Protein AF-A0A845UI63-F1 (afdb_monomer)

Structure (mmCIF, N/CA/C/O backbone):
data_AF-A0A845UI63-F1
#
_entry.id   AF-A0A845UI63-F1
#
loop_
_atom_site.group_PDB
_atom_site.id
_atom_site.type_symbol
_atom_site.label_atom_id
_atom_site.label_alt_id
_atom_site.label_comp_id
_atom_site.label_asym_id
_atom_site.label_entity_id
_atom_site.label_seq_id
_atom_site.pdbx_PDB_ins_code
_atom_site.Cartn_x
_atom_site.Cartn_y
_atom_site.Cartn_z
_atom_site.occupancy
_atom_site.B_iso_or_equiv
_atom_site.auth_seq_id
_atom_site.auth_comp_id
_atom_site.auth_asym_id
_atom_site.auth_atom_id
_atom_site.pdbx_PDB_model_num
ATOM 1 N N . MET A 1 1 ? 71.945 -5.323 -28.813 1.00 56.25 1 MET A N 1
ATOM 2 C CA . MET A 1 1 ? 71.050 -4.143 -28.851 1.00 56.25 1 MET A CA 1
ATOM 3 C C . MET A 1 1 ? 70.046 -4.273 -27.718 1.00 56.25 1 MET A C 1
ATOM 5 O O . MET A 1 1 ? 69.395 -5.308 -27.638 1.00 56.25 1 MET A O 1
ATOM 9 N N . LYS A 1 2 ? 69.973 -3.299 -26.805 1.00 60.88 2 LYS A N 1
ATOM 10 C CA . LYS A 1 2 ? 68.999 -3.319 -25.705 1.00 60.88 2 LYS A CA 1
ATOM 11 C C . LYS A 1 2 ? 67.664 -2.832 -26.267 1.00 60.88 2 LYS A C 1
ATOM 13 O O . LYS A 1 2 ? 67.548 -1.655 -26.581 1.00 60.88 2 LYS A O 1
ATOM 18 N N . ARG A 1 3 ? 66.704 -3.737 -26.468 1.00 72.44 3 ARG A N 1
ATOM 19 C CA . ARG A 1 3 ? 65.335 -3.351 -26.834 1.00 72.44 3 ARG A CA 1
ATOM 20 C C . ARG A 1 3 ? 64.705 -2.717 -25.595 1.00 72.44 3 ARG A C 1
ATOM 22 O O . ARG A 1 3 ? 64.654 -3.374 -24.556 1.00 72.44 3 ARG A O 1
ATOM 29 N N . SER A 1 4 ? 64.343 -1.439 -25.668 1.00 79.06 4 SER A N 1
ATOM 30 C CA . SER A 1 4 ? 63.649 -0.763 -24.570 1.00 79.06 4 SER A CA 1
ATOM 31 C C . SER A 1 4 ? 62.204 -1.257 -24.497 1.00 79.06 4 SER A C 1
ATOM 33 O O . SER A 1 4 ? 61.644 -1.720 -25.491 1.00 79.06 4 SER A O 1
ATOM 35 N N . LEU A 1 5 ? 61.594 -1.171 -23.314 1.00 78.38 5 LEU A N 1
ATOM 36 C CA . LEU A 1 5 ? 60.1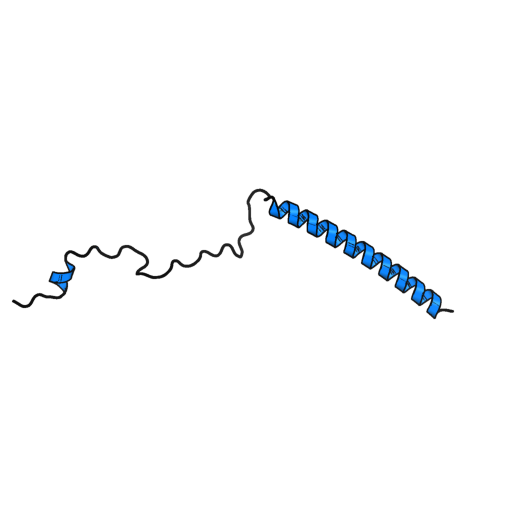77 -1.502 -23.138 1.00 78.38 5 LEU A CA 1
ATOM 37 C C . LEU A 1 5 ? 59.286 -0.659 -24.059 1.00 78.38 5 LEU A C 1
ATOM 39 O O . LEU A 1 5 ? 58.331 -1.177 -24.628 1.00 78.38 5 LEU A O 1
ATOM 43 N N . ASP A 1 6 ? 59.659 0.597 -24.291 1.00 77.75 6 ASP A N 1
ATOM 44 C CA . ASP A 1 6 ? 58.923 1.500 -25.177 1.00 77.75 6 ASP A CA 1
ATOM 45 C C . ASP A 1 6 ? 58.905 1.016 -26.635 1.00 77.75 6 ASP A C 1
ATOM 47 O O . ASP A 1 6 ? 57.904 1.190 -27.326 1.00 77.75 6 ASP A O 1
ATOM 51 N N . ASP A 1 7 ? 59.966 0.346 -27.103 1.00 82.38 7 ASP A N 1
ATOM 52 C CA . ASP A 1 7 ? 60.001 -0.240 -28.450 1.00 82.38 7 ASP A CA 1
ATOM 53 C C . ASP A 1 7 ? 59.029 -1.418 -28.611 1.00 82.38 7 ASP A C 1
ATOM 55 O O . ASP A 1 7 ? 58.539 -1.648 -29.715 1.00 82.38 7 ASP A O 1
ATOM 59 N N . LEU A 1 8 ? 58.703 -2.136 -27.529 1.00 79.75 8 LEU A N 1
ATOM 60 C CA . LEU A 1 8 ? 57.672 -3.182 -27.553 1.00 79.75 8 LEU A CA 1
ATOM 61 C C . LEU A 1 8 ? 56.250 -2.606 -27.574 1.00 79.75 8 LEU A C 1
ATOM 63 O O . LEU A 1 8 ? 55.342 -3.245 -28.101 1.00 79.75 8 LEU A O 1
ATOM 67 N N . LEU A 1 9 ? 56.046 -1.414 -27.011 1.00 79.56 9 LEU A N 1
ATOM 68 C CA . LEU A 1 9 ? 54.717 -0.819 -26.839 1.00 79.56 9 LEU A CA 1
ATOM 69 C C . LEU A 1 9 ? 54.277 0.059 -28.022 1.00 79.56 9 LEU A C 1
ATOM 71 O O . LEU A 1 9 ? 53.090 0.349 -28.143 1.00 79.56 9 LEU A O 1
ATOM 75 N N . LYS A 1 10 ? 55.191 0.432 -28.932 1.00 80.44 10 LYS A N 1
ATOM 76 C CA . LYS A 1 10 ? 54.932 1.312 -30.096 1.00 80.44 10 LYS A CA 1
ATOM 77 C C . LYS A 1 10 ? 53.815 0.856 -31.047 1.00 80.44 10 LYS A C 1
ATOM 79 O O . LYS A 1 10 ? 53.327 1.672 -31.821 1.00 80.44 10 LYS A O 1
ATOM 84 N N . GLY A 1 11 ? 53.423 -0.418 -31.016 1.00 75.94 11 GLY A N 1
ATOM 85 C CA . GLY A 1 11 ? 52.356 -0.971 -31.861 1.00 75.94 11 GLY A CA 1
ATOM 86 C C . GLY A 1 11 ? 51.048 -1.267 -31.129 1.00 75.94 11 GLY A C 1
ATOM 87 O O . GLY A 1 11 ? 50.095 -1.713 -31.765 1.00 75.94 11 GLY A O 1
ATOM 88 N N . ILE A 1 12 ? 50.992 -1.069 -29.80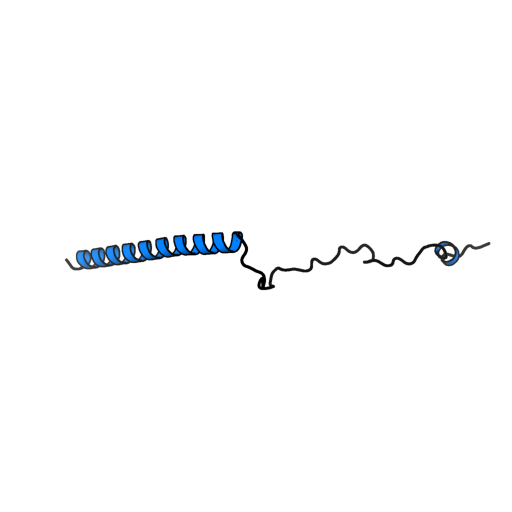9 1.00 76.50 12 ILE A N 1
ATOM 89 C CA . ILE A 1 12 ? 49.807 -1.409 -29.023 1.00 76.50 12 ILE A CA 1
ATOM 90 C C . ILE A 1 12 ? 48.873 -0.195 -29.016 1.00 76.50 12 ILE A C 1
ATOM 92 O O . ILE A 1 12 ? 49.264 0.864 -28.518 1.00 76.50 12 ILE A O 1
ATOM 96 N N . PRO A 1 13 ? 47.646 -0.310 -29.557 1.00 76.50 13 PRO A N 1
ATOM 97 C CA . PRO A 1 13 ? 46.683 0.776 -29.478 1.00 76.50 13 PRO A CA 1
ATOM 98 C C . PRO A 1 13 ? 46.403 1.105 -28.010 1.00 76.50 13 PRO A C 1
ATOM 100 O O . PRO A 1 13 ? 46.205 0.210 -27.186 1.00 76.50 13 PRO A O 1
ATOM 103 N N . ALA A 1 14 ? 46.394 2.399 -27.681 1.00 74.81 14 ALA A N 1
ATOM 104 C CA . ALA A 1 14 ? 46.066 2.853 -26.337 1.00 74.81 14 ALA A CA 1
ATOM 105 C C . ALA A 1 14 ? 44.686 2.310 -25.941 1.00 74.81 14 ALA A C 1
ATOM 107 O O . ALA A 1 14 ? 43.737 2.384 -26.723 1.00 74.81 14 ALA A O 1
ATOM 108 N N . GLN A 1 15 ? 44.573 1.749 -24.737 1.00 73.56 15 GLN A N 1
ATOM 109 C CA . GLN A 1 15 ? 43.323 1.161 -24.268 1.00 73.56 15 GLN A CA 1
ATOM 110 C C . GLN A 1 15 ? 42.285 2.267 -24.024 1.00 73.56 15 GLN A C 1
ATOM 112 O O . GLN A 1 15 ? 42.197 2.840 -22.940 1.00 73.56 15 GLN A O 1
ATOM 117 N N . THR A 1 16 ? 41.477 2.565 -25.037 1.00 66.25 16 THR A N 1
ATOM 118 C CA . THR A 1 16 ? 40.346 3.494 -24.969 1.00 66.25 16 THR A CA 1
ATOM 119 C C . THR A 1 16 ? 39.114 2.760 -24.437 1.00 66.25 16 THR A C 1
ATOM 121 O O . THR A 1 16 ? 38.194 2.395 -25.161 1.00 66.25 16 THR A O 1
ATOM 124 N N . GLY A 1 17 ? 39.102 2.485 -23.134 1.00 71.94 17 GLY A N 1
ATOM 125 C CA . GLY A 1 17 ? 37.976 1.833 -22.464 1.00 71.94 17 GLY A CA 1
ATOM 126 C C . GLY A 1 17 ? 38.009 2.044 -20.955 1.00 71.94 17 GLY A C 1
ATOM 127 O O . GLY A 1 17 ? 38.883 2.734 -20.440 1.00 71.94 17 GLY A O 1
ATOM 128 N N . ASN A 1 18 ? 37.094 1.412 -20.215 1.00 72.44 18 ASN A N 1
ATOM 129 C CA .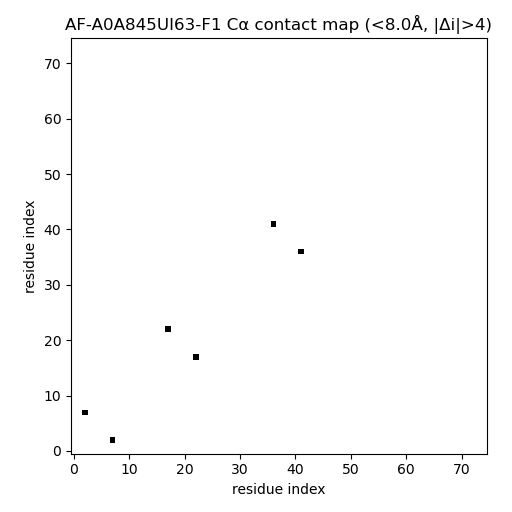 ASN A 1 18 ? 36.990 1.559 -18.754 1.00 72.44 18 ASN A CA 1
ATOM 130 C C . ASN A 1 18 ? 38.150 0.898 -17.966 1.00 72.44 18 ASN A C 1
ATOM 132 O O . ASN A 1 18 ? 37.984 0.529 -16.807 1.00 72.44 18 ASN A O 1
ATOM 136 N N . GLY A 1 19 ? 39.309 0.659 -18.592 1.00 75.88 19 GLY A N 1
ATOM 137 C CA . GLY A 1 19 ? 40.479 0.035 -17.961 1.00 75.88 19 GLY A CA 1
ATOM 138 C C . GLY A 1 19 ? 40.203 -1.339 -17.339 1.00 75.88 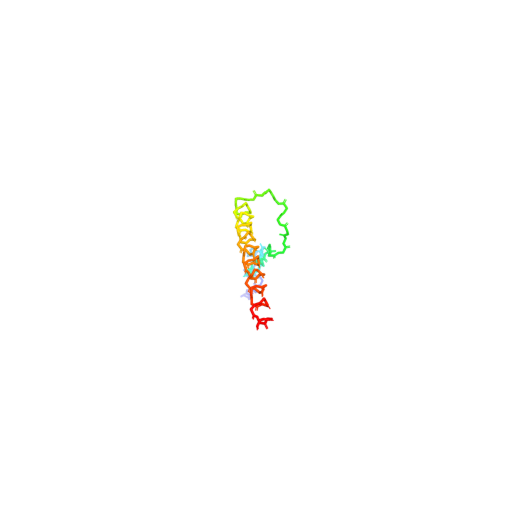19 GLY A C 1
ATOM 139 O O . GLY A 1 19 ? 40.772 -1.661 -16.302 1.00 75.88 19 GLY A O 1
ATOM 140 N N . GLY A 1 20 ? 39.266 -2.115 -17.900 1.00 74.44 20 GLY A N 1
ATOM 141 C CA . GLY A 1 20 ? 38.831 -3.400 -17.335 1.00 74.44 20 GLY A CA 1
ATOM 142 C C . GLY A 1 20 ? 37.937 -3.287 -16.094 1.00 74.44 20 GLY A C 1
ATOM 143 O O . GLY A 1 20 ? 37.546 -4.304 -15.527 1.00 74.44 20 GLY A O 1
ATOM 144 N N . LYS A 1 21 ? 37.576 -2.071 -15.670 1.00 78.38 21 LYS A N 1
ATOM 145 C CA . LYS A 1 21 ? 36.634 -1.874 -14.572 1.00 78.38 21 LYS A CA 1
ATOM 146 C C . LYS A 1 21 ? 35.215 -2.194 -15.052 1.00 78.38 21 LYS A C 1
ATOM 148 O O . LYS A 1 21 ? 34.821 -1.735 -16.132 1.00 78.38 21 LYS A O 1
ATOM 153 N N . PRO A 1 22 ? 34.420 -2.936 -14.264 1.00 75.69 22 PRO A N 1
ATOM 154 C CA . PRO A 1 22 ? 33.000 -3.091 -14.534 1.00 75.69 22 PRO A CA 1
ATOM 155 C C . PRO A 1 22 ? 32.336 -1.709 -14.631 1.00 75.69 22 PRO A C 1
ATOM 157 O O . PRO A 1 22 ? 32.676 -0.819 -13.840 1.00 75.69 22 PRO A O 1
ATOM 160 N N . PRO A 1 23 ? 31.427 -1.480 -15.593 1.00 74.00 23 PRO A N 1
ATOM 161 C CA . PRO A 1 23 ? 30.665 -0.241 -15.631 1.00 74.00 23 PRO A CA 1
ATOM 162 C C . PRO A 1 23 ? 29.873 -0.103 -14.327 1.00 74.00 23 PRO A C 1
ATOM 164 O O . PRO A 1 23 ? 29.269 -1.068 -13.856 1.00 74.00 23 PRO A O 1
ATOM 167 N N . GLN A 1 24 ? 29.886 1.090 -13.729 1.00 74.25 24 GLN A N 1
ATOM 168 C CA . GLN A 1 24 ? 29.058 1.336 -12.554 1.00 74.25 24 GLN A CA 1
ATOM 169 C C . GLN A 1 24 ? 27.581 1.192 -12.942 1.00 74.25 24 GLN A C 1
ATOM 171 O O . GLN A 1 24 ? 27.162 1.785 -13.944 1.00 74.25 24 GLN A O 1
ATOM 176 N N . PRO A 1 25 ? 26.780 0.428 -12.178 1.00 69.69 25 PRO A N 1
ATOM 177 C CA . PRO A 1 25 ? 25.354 0.351 -12.427 1.00 69.69 25 PRO A CA 1
ATOM 178 C C . PRO A 1 25 ? 24.758 1.746 -12.221 1.00 69.69 25 PRO A C 1
ATOM 180 O O . PRO A 1 25 ? 24.781 2.288 -11.115 1.00 69.69 25 PRO A O 1
ATOM 183 N N . LYS A 1 26 ? 24.229 2.345 -13.292 1.00 66.44 26 LYS A N 1
ATOM 184 C CA . LYS A 1 26 ? 23.383 3.536 -13.183 1.00 66.44 26 LYS A CA 1
ATOM 185 C C . LYS A 1 26 ? 22.085 3.096 -12.510 1.00 66.44 26 LYS A C 1
ATOM 187 O O . LYS A 1 26 ? 21.227 2.490 -13.144 1.00 66.44 26 LYS A O 1
ATOM 192 N N . GLY A 1 27 ? 21.994 3.310 -11.202 1.00 59.16 27 GLY A N 1
ATOM 193 C CA . GLY A 1 27 ? 20.828 2.934 -10.416 1.00 59.16 27 GLY A CA 1
ATOM 194 C C . GLY A 1 27 ? 19.608 3.750 -10.834 1.00 59.16 27 GLY A C 1
ATOM 195 O O . GLY A 1 27 ? 19.58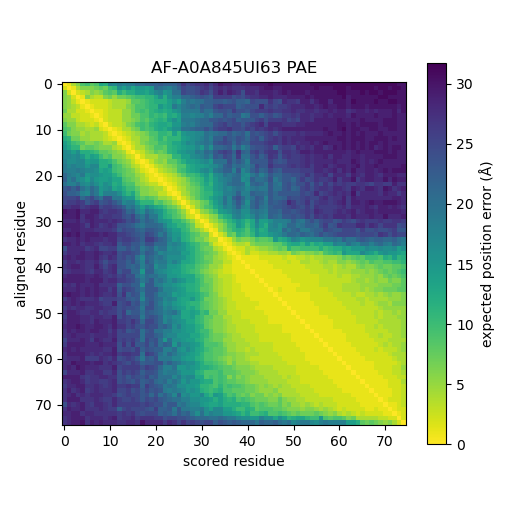7 4.960 -10.659 1.00 59.16 27 GLY A O 1
ATOM 196 N N . THR A 1 28 ? 18.565 3.084 -11.326 1.00 60.34 28 THR A N 1
ATOM 197 C CA . THR A 1 28 ? 17.221 3.670 -11.494 1.00 60.34 28 THR A CA 1
ATOM 198 C C . THR A 1 28 ? 16.402 3.584 -10.199 1.00 60.34 28 THR A C 1
ATOM 200 O O . THR A 1 28 ? 15.181 3.708 -10.220 1.00 60.34 28 THR A O 1
ATOM 203 N N . SER A 1 29 ? 17.039 3.297 -9.059 1.00 57.44 29 SER A N 1
ATOM 204 C CA . SER A 1 29 ? 16.371 2.924 -7.805 1.00 57.44 29 SER A CA 1
ATOM 205 C C . SER A 1 29 ? 15.696 4.086 -7.068 1.00 57.44 29 SER A C 1
ATOM 207 O O . SER A 1 29 ? 15.144 3.873 -5.994 1.00 57.44 29 SER A O 1
ATOM 209 N N . GLY A 1 30 ? 15.721 5.301 -7.621 1.00 57.19 30 GLY A N 1
ATOM 210 C CA . GLY A 1 30 ? 15.086 6.480 -7.021 1.00 57.19 30 GLY A CA 1
ATOM 211 C C . GLY A 1 30 ? 14.410 7.422 -8.014 1.00 57.19 30 GLY A C 1
ATOM 212 O O . GLY A 1 30 ? 13.859 8.441 -7.603 1.00 57.19 30 GLY A O 1
ATOM 213 N N . GLU A 1 31 ? 14.429 7.112 -9.309 1.00 61.47 31 GLU A N 1
ATOM 214 C CA . GLU A 1 31 ? 13.838 7.987 -10.315 1.00 61.47 31 GLU A CA 1
ATOM 215 C C . GLU A 1 31 ? 12.341 7.683 -10.408 1.00 61.47 31 GLU A C 1
ATOM 217 O O . GLU A 1 31 ? 11.935 6.577 -10.780 1.00 61.47 31 GLU A O 1
ATOM 222 N N . LYS A 1 32 ? 11.499 8.643 -9.995 1.00 60.31 32 LYS A N 1
ATOM 223 C CA . LYS A 1 32 ? 10.047 8.539 -10.184 1.00 60.31 32 LYS A CA 1
ATOM 224 C C . LYS A 1 32 ? 9.808 8.303 -11.671 1.00 60.31 32 LYS A C 1
ATOM 226 O O . LYS A 1 32 ? 10.156 9.153 -12.483 1.00 60.31 32 LYS A O 1
ATOM 231 N N . ARG A 1 33 ? 9.233 7.148 -12.020 1.00 60.50 33 ARG A N 1
ATOM 232 C CA . ARG A 1 33 ? 8.881 6.819 -13.404 1.00 60.50 33 ARG A CA 1
ATOM 233 C C . ARG A 1 33 ? 7.907 7.881 -13.916 1.00 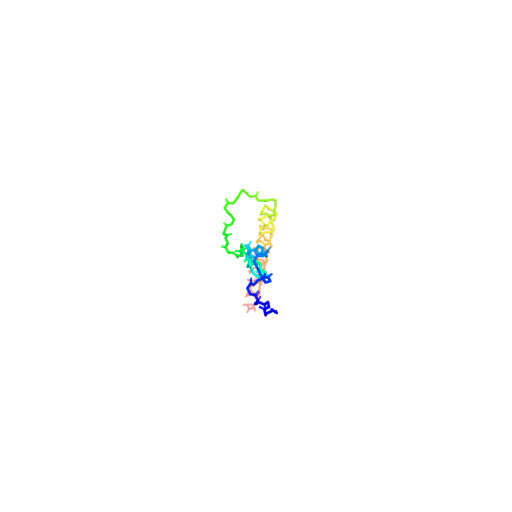60.50 33 ARG A C 1
ATOM 235 O O . ARG A 1 33 ? 6.737 7.868 -13.564 1.00 60.50 33 ARG A O 1
ATOM 242 N N . THR A 1 34 ? 8.401 8.798 -14.737 1.00 62.12 34 THR A N 1
ATOM 243 C CA . THR A 1 34 ? 7.635 9.821 -15.469 1.00 62.12 34 THR A CA 1
ATOM 244 C C . THR A 1 34 ? 7.158 9.278 -16.822 1.00 62.12 34 THR A C 1
ATOM 246 O O . THR A 1 34 ? 7.063 10.009 -17.803 1.00 62.12 34 THR A O 1
ATOM 249 N N . GLY A 1 35 ? 6.912 7.967 -16.892 1.00 70.56 35 GLY A N 1
ATOM 250 C CA . GLY A 1 35 ? 6.444 7.271 -18.088 1.00 70.56 35 GLY A CA 1
ATOM 251 C C . GLY A 1 35 ? 4.938 6.996 -18.043 1.00 70.56 35 GLY A C 1
ATOM 252 O O . GLY A 1 35 ? 4.323 7.142 -16.986 1.00 70.56 35 GLY A O 1
ATOM 253 N N . PRO A 1 36 ? 4.336 6.590 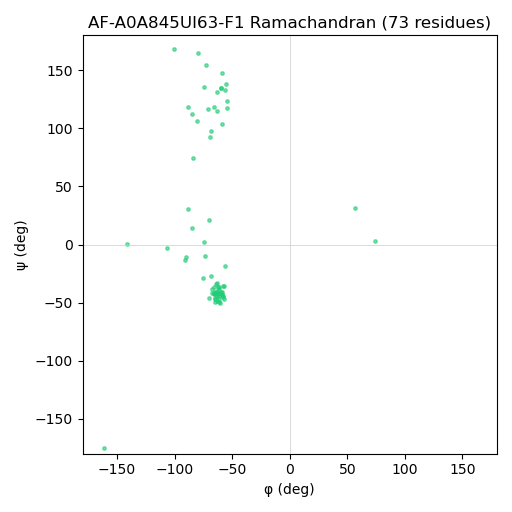-19.175 1.00 77.25 36 PRO A N 1
ATOM 254 C CA . PRO A 1 36 ? 2.937 6.177 -19.213 1.00 77.25 36 PRO A CA 1
ATOM 255 C C . PRO A 1 36 ? 2.688 4.995 -18.268 1.00 77.25 36 PRO A C 1
ATOM 257 O O . PRO A 1 36 ? 3.570 4.153 -18.080 1.00 77.25 36 PRO A O 1
ATOM 260 N N . GLU A 1 37 ? 1.485 4.928 -17.691 1.00 81.88 37 GLU A N 1
ATOM 261 C CA . GLU A 1 37 ? 1.108 3.857 -16.766 1.00 81.88 37 GLU A CA 1
ATOM 262 C C . GLU A 1 37 ? 1.323 2.481 -17.398 1.00 81.88 37 GLU A C 1
ATOM 264 O O . GLU A 1 37 ? 0.771 2.142 -18.451 1.00 81.88 37 GLU A O 1
ATOM 269 N N . THR A 1 38 ? 2.120 1.659 -16.726 1.00 87.31 38 THR A N 1
ATOM 270 C CA . THR A 1 38 ? 2.353 0.288 -17.158 1.00 87.31 38 THR A CA 1
ATOM 271 C C . THR A 1 38 ? 1.188 -0.609 -16.740 1.00 87.31 38 THR A C 1
ATOM 273 O O . THR A 1 38 ? 0.365 -0.287 -15.879 1.00 87.31 38 THR A O 1
ATOM 276 N N . GLN A 1 39 ? 1.104 -1.801 -17.331 1.00 90.19 39 GLN A N 1
ATOM 277 C CA . GLN A 1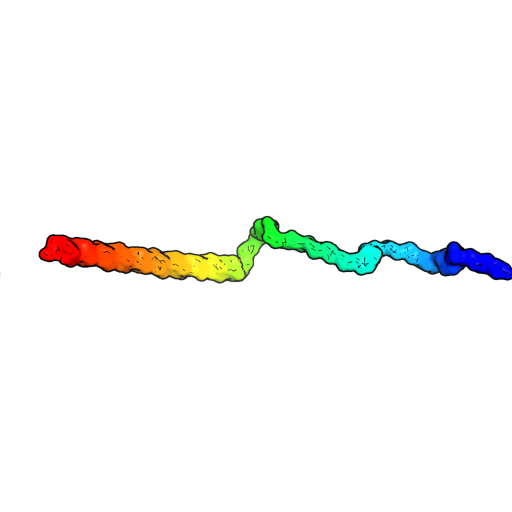 39 ? 0.150 -2.819 -16.881 1.00 90.19 39 GLN A CA 1
ATOM 278 C C . GLN A 1 39 ? 0.359 -3.194 -15.404 1.00 90.19 39 GLN A C 1
ATOM 280 O O . GLN A 1 39 ? -0.617 -3.417 -14.689 1.00 90.19 39 GLN A O 1
ATOM 285 N N . LEU A 1 40 ? 1.611 -3.210 -14.935 1.00 91.00 40 LEU A N 1
ATOM 286 C CA . LEU A 1 40 ? 1.938 -3.480 -13.535 1.00 91.00 40 LEU A CA 1
ATOM 287 C C . LEU A 1 40 ? 1.420 -2.380 -12.607 1.00 91.00 40 LEU A C 1
ATOM 289 O O . LEU A 1 40 ? 0.939 -2.691 -11.519 1.00 91.00 40 LEU A O 1
ATOM 293 N N . ASP A 1 41 ? 1.456 -1.119 -13.039 1.00 88.69 41 ASP A N 1
ATOM 294 C CA . ASP A 1 41 ? 0.938 0.001 -12.245 1.00 88.69 41 ASP A CA 1
ATOM 295 C C . ASP A 1 41 ? -0.579 -0.124 -12.051 1.00 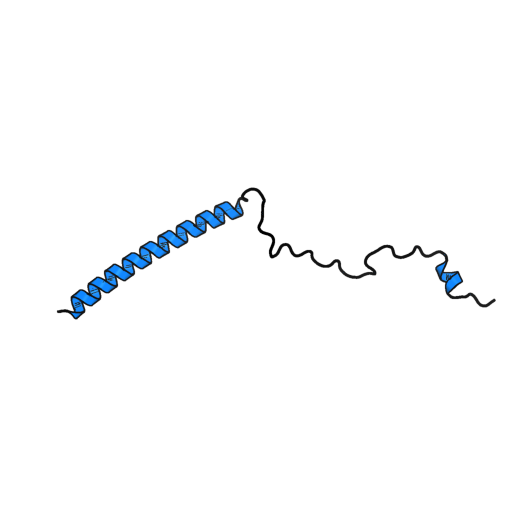88.69 41 ASP A C 1
ATOM 297 O O . ASP A 1 41 ? -1.077 0.016 -10.933 1.00 88.69 41 ASP A O 1
ATOM 301 N N . ARG A 1 42 ? -1.306 -0.514 -13.107 1.00 90.56 42 ARG A N 1
ATOM 302 C CA . ARG A 1 42 ? -2.755 -0.773 -13.041 1.00 90.56 42 ARG A CA 1
ATOM 303 C C . ARG A 1 42 ? -3.101 -1.937 -12.115 1.00 90.56 42 ARG A C 1
ATOM 305 O O . ARG A 1 42 ? -4.010 -1.814 -11.297 1.00 90.56 42 ARG A O 1
ATOM 312 N N . ILE A 1 43 ? -2.361 -3.044 -12.204 1.00 94.19 43 ILE A N 1
ATOM 313 C CA . ILE A 1 43 ? -2.538 -4.195 -11.303 1.00 94.19 43 ILE A CA 1
ATOM 314 C C . ILE A 1 43 ? -2.263 -3.776 -9.857 1.00 94.19 43 ILE A C 1
ATOM 316 O O . ILE A 1 43 ? -3.046 -4.086 -8.963 1.00 94.19 43 ILE A O 1
ATOM 320 N N . THR A 1 44 ? -1.187 -3.022 -9.630 1.00 94.81 44 THR A N 1
ATOM 321 C CA . THR A 1 44 ? -0.813 -2.537 -8.297 1.00 94.81 44 THR A CA 1
ATOM 322 C C . THR A 1 44 ? -1.888 -1.620 -7.718 1.00 94.81 44 THR A C 1
ATOM 324 O O . THR A 1 44 ? -2.235 -1.742 -6.545 1.00 94.81 44 THR A O 1
ATOM 327 N N . ALA A 1 45 ? -2.445 -0.718 -8.527 1.00 93.44 45 ALA A N 1
ATOM 328 C CA . ALA A 1 45 ? -3.548 0.142 -8.115 1.00 93.44 45 ALA A CA 1
ATOM 329 C C . ALA A 1 45 ? -4.806 -0.668 -7.764 1.00 93.44 45 ALA A C 1
ATOM 331 O O . ALA A 1 45 ? -5.440 -0.390 -6.749 1.00 93.44 45 ALA A O 1
ATOM 332 N N . GLY A 1 46 ? -5.135 -1.697 -8.552 1.00 93.75 46 GLY A N 1
ATOM 333 C CA . GLY A 1 46 ? -6.237 -2.615 -8.255 1.00 93.75 46 GLY A CA 1
ATOM 334 C C . GLY A 1 46 ? -6.035 -3.368 -6.939 1.00 93.75 46 GLY A C 1
ATOM 335 O O . GLY A 1 46 ? -6.908 -3.339 -6.078 1.00 93.75 46 GLY A O 1
ATOM 336 N N . ALA A 1 47 ? -4.856 -3.960 -6.738 1.00 95.69 47 ALA A N 1
ATOM 337 C CA . ALA A 1 47 ? -4.525 -4.679 -5.509 1.00 95.69 47 ALA A CA 1
ATOM 338 C C . ALA A 1 47 ? -4.609 -3.777 -4.267 1.00 95.69 47 ALA A C 1
ATOM 340 O O . ALA A 1 47 ? -5.139 -4.187 -3.239 1.00 95.69 47 ALA A O 1
ATOM 341 N N . LYS A 1 48 ? -4.144 -2.524 -4.369 1.00 96.38 48 LYS A N 1
ATOM 342 C CA . LYS A 1 48 ? -4.261 -1.547 -3.276 1.00 96.38 48 LYS A CA 1
ATOM 343 C C . LYS A 1 48 ? -5.712 -1.246 -2.905 1.00 96.38 48 LYS A C 1
ATOM 345 O O . LYS A 1 48 ? -5.987 -1.093 -1.723 1.00 96.38 48 LYS A O 1
ATOM 350 N N . ARG A 1 49 ? -6.622 -1.169 -3.882 1.00 95.81 49 ARG A N 1
ATOM 351 C CA . ARG A 1 49 ? -8.052 -0.939 -3.614 1.00 95.81 49 ARG A CA 1
ATOM 352 C C . ARG A 1 49 ? -8.666 -2.098 -2.841 1.00 95.81 49 ARG A C 1
ATOM 354 O O . ARG A 1 49 ? -9.232 -1.861 -1.786 1.00 95.81 49 ARG A O 1
ATOM 361 N N . VAL A 1 50 ? -8.448 -3.331 -3.299 1.00 96.81 50 VAL A N 1
ATOM 362 C CA . VAL A 1 50 ? -8.963 -4.536 -2.622 1.00 96.81 50 VAL A CA 1
ATOM 363 C C . VAL A 1 50 ? -8.457 -4.620 -1.180 1.00 96.81 50 VAL A C 1
ATOM 365 O O . VAL A 1 50 ? -9.227 -4.859 -0.258 1.00 96.81 50 VAL A O 1
ATOM 368 N N . LEU A 1 51 ? -7.163 -4.364 -0.963 1.00 97.12 51 LEU A N 1
ATOM 369 C CA . LEU A 1 51 ? -6.592 -4.372 0.385 1.00 97.12 51 LEU A CA 1
ATOM 370 C C . LEU A 1 51 ? -7.176 -3.279 1.288 1.00 97.12 51 LEU A C 1
ATOM 372 O O . LEU A 1 51 ? -7.301 -3.501 2.491 1.00 97.12 51 LEU A O 1
ATOM 376 N N . GLN A 1 52 ? -7.508 -2.113 0.729 1.00 97.31 52 GLN A N 1
ATOM 377 C CA . GLN A 1 52 ? -8.136 -1.033 1.485 1.00 97.31 52 GLN A CA 1
ATOM 378 C C . GLN A 1 52 ? -9.574 -1.391 1.865 1.00 97.31 52 GLN A C 1
ATOM 380 O O . GLN A 1 52 ? -9.932 -1.258 3.029 1.00 97.31 52 GLN A O 1
ATOM 385 N N . GLU A 1 53 ? -10.356 -1.913 0.921 1.00 96.62 53 GLU A N 1
ATOM 386 C CA . GLU A 1 53 ? -11.732 -2.361 1.165 1.00 96.62 53 GLU A CA 1
ATOM 387 C C . GLU A 1 53 ? -11.777 -3.419 2.283 1.00 96.62 53 GLU A C 1
ATOM 389 O O . GLU A 1 53 ? -12.526 -3.277 3.248 1.00 96.62 53 GLU A O 1
ATOM 394 N N . GLU A 1 54 ? -10.890 -4.422 2.242 1.00 96.25 54 GLU A N 1
ATOM 395 C CA . GLU A 1 54 ? -10.780 -5.411 3.324 1.00 96.25 54 GLU A CA 1
ATOM 396 C C . GLU A 1 54 ? -10.373 -4.795 4.673 1.00 96.25 54 GLU A C 1
ATOM 398 O O . GLU A 1 54 ? -10.782 -5.277 5.737 1.00 96.25 54 GLU A O 1
ATOM 403 N N . ALA A 1 55 ? -9.505 -3.781 4.660 1.00 96.62 55 ALA A N 1
ATOM 404 C CA . ALA A 1 55 ? -9.072 -3.104 5.877 1.00 96.62 55 ALA A CA 1
ATOM 405 C C . ALA A 1 55 ? -10.230 -2.326 6.513 1.00 96.62 55 ALA A C 1
ATOM 407 O O . ALA A 1 55 ? -10.411 -2.405 7.731 1.00 96.62 55 ALA A O 1
ATOM 408 N N . ASP A 1 56 ? -11.032 -1.652 5.692 1.00 96.56 56 ASP A N 1
ATOM 409 C CA . ASP A 1 56 ? -12.197 -0.887 6.125 1.00 96.56 56 ASP A CA 1
ATOM 410 C C . ASP A 1 56 ? -13.267 -1.823 6.715 1.00 96.56 56 ASP A C 1
ATOM 412 O O . ASP A 1 56 ? -13.723 -1.617 7.842 1.00 96.56 56 ASP A O 1
ATOM 416 N N . GLU A 1 57 ? -13.572 -2.943 6.050 1.00 97.19 57 GLU A N 1
ATOM 417 C CA . GLU A 1 57 ? -14.499 -3.958 6.575 1.00 97.19 57 GLU A CA 1
ATOM 418 C C . GLU A 1 57 ? -14.041 -4.541 7.922 1.00 97.19 57 GLU A C 1
ATOM 420 O O . GLU A 1 57 ? -14.843 -4.765 8.841 1.00 97.19 57 GLU A O 1
ATOM 425 N N . ARG A 1 58 ? -12.734 -4.799 8.072 1.00 96.56 58 ARG A N 1
ATOM 426 C CA . ARG A 1 58 ? -12.166 -5.270 9.343 1.00 96.56 58 ARG A CA 1
ATOM 427 C C . ARG A 1 58 ? -12.286 -4.211 10.430 1.00 96.56 58 ARG A C 1
ATOM 429 O O . ARG A 1 58 ? -12.614 -4.572 11.563 1.00 96.56 58 ARG A O 1
ATOM 436 N N . ALA A 1 59 ? -12.035 -2.944 10.107 1.00 97.00 59 ALA A N 1
ATOM 437 C CA . ALA A 1 59 ? -12.174 -1.841 11.048 1.00 97.00 59 ALA A CA 1
ATOM 438 C C . ALA A 1 59 ? -13.622 -1.730 11.546 1.00 97.00 59 ALA A C 1
ATOM 440 O O . ALA A 1 59 ? -13.851 -1.794 12.754 1.00 97.00 59 ALA A O 1
ATOM 441 N N . GLU A 1 60 ? -14.602 -1.714 10.639 1.00 96.50 60 GLU A N 1
ATOM 442 C CA . GLU A 1 60 ? -16.021 -1.679 11.007 1.00 96.50 60 GLU A CA 1
ATOM 443 C C . GLU A 1 60 ? -16.422 -2.865 11.891 1.00 96.50 60 GLU A C 1
ATOM 445 O O . GLU A 1 60 ? -17.118 -2.714 12.899 1.00 96.50 60 GLU A O 1
ATOM 450 N N . LYS A 1 61 ? -15.977 -4.077 11.538 1.00 97.19 61 LYS A N 1
ATOM 451 C CA . LYS A 1 61 ? -16.267 -5.277 12.330 1.00 97.19 61 LYS A CA 1
ATOM 452 C C . LYS A 1 61 ? -15.690 -5.169 13.740 1.00 97.19 61 LYS A C 1
ATOM 454 O O . LYS A 1 61 ? -16.351 -5.571 14.702 1.00 97.19 61 LYS A O 1
ATOM 459 N N . LEU A 1 62 ? -14.468 -4.655 13.870 1.00 96.88 62 LEU A N 1
ATOM 460 C CA . LEU A 1 62 ? -13.823 -4.449 15.163 1.00 96.88 62 LEU A CA 1
ATOM 461 C C . LEU A 1 62 ? -14.559 -3.401 15.997 1.00 96.88 62 LEU A C 1
ATOM 463 O O . LEU A 1 62 ? -14.761 -3.633 17.188 1.00 96.88 62 LEU A O 1
ATOM 467 N N . GLU A 1 63 ? -15.013 -2.306 15.392 1.00 96.38 63 GLU A N 1
ATOM 468 C CA . GLU A 1 63 ? -15.813 -1.293 16.085 1.00 96.38 63 GLU A CA 1
ATOM 469 C C . GLU A 1 63 ? -17.132 -1.865 16.603 1.00 96.38 63 GLU A C 1
ATOM 471 O O . GLU A 1 63 ? -17.448 -1.710 17.785 1.00 96.38 63 GLU A O 1
ATOM 476 N N . ARG A 1 64 ? -17.865 -2.616 15.770 1.00 95.56 64 ARG A N 1
ATOM 477 C CA . ARG A 1 64 ? -19.109 -3.287 16.188 1.00 95.56 64 ARG A CA 1
ATOM 478 C C . ARG A 1 64 ? -18.865 -4.254 17.346 1.00 95.56 64 ARG A C 1
ATOM 480 O O . ARG A 1 64 ? -19.622 -4.277 18.315 1.00 95.56 64 ARG A O 1
ATOM 487 N N . LEU A 1 65 ? -17.793 -5.041 17.272 1.00 96.69 65 LEU A N 1
ATOM 488 C CA . LEU A 1 65 ? -17.427 -5.993 18.319 1.00 96.69 65 LEU A CA 1
ATOM 489 C C . LEU A 1 65 ? -17.003 -5.288 19.615 1.00 96.69 65 LEU A C 1
ATOM 491 O O . LEU A 1 65 ? -17.348 -5.750 20.703 1.00 96.69 65 LEU A O 1
ATOM 495 N N . LYS A 1 66 ? -16.287 -4.167 19.514 1.00 96.25 66 LYS A N 1
ATOM 496 C CA . LYS A 1 66 ? -15.923 -3.334 20.662 1.00 96.25 66 LYS A CA 1
ATOM 497 C C . LYS A 1 66 ? -17.169 -2.755 21.331 1.00 96.25 66 LYS A C 1
ATOM 499 O O . LYS A 1 66 ? -17.324 -2.925 22.535 1.00 96.25 66 LYS A O 1
ATOM 504 N N . ALA A 1 67 ? -18.087 -2.177 20.557 1.00 94.75 67 ALA A N 1
ATOM 505 C CA . ALA A 1 67 ? -19.348 -1.646 21.071 1.00 94.75 67 ALA A CA 1
ATOM 506 C C . ALA A 1 67 ? -20.188 -2.727 21.775 1.00 94.75 67 ALA A C 1
ATOM 508 O O . ALA A 1 67 ? -20.703 -2.501 22.868 1.00 94.75 67 ALA A O 1
ATOM 509 N N . ALA A 1 68 ? -20.273 -3.930 21.196 1.00 95.06 68 ALA A N 1
ATOM 510 C CA . ALA A 1 68 ? -20.976 -5.055 21.812 1.00 95.06 68 ALA A CA 1
ATOM 511 C C . ALA A 1 68 ? -20.337 -5.499 23.141 1.00 95.06 68 ALA A C 1
ATOM 513 O O . ALA A 1 68 ? -21.051 -5.804 24.097 1.00 95.06 68 ALA A O 1
ATOM 514 N N . ARG A 1 69 ? -18.999 -5.513 23.227 1.00 95.12 69 ARG A N 1
ATOM 515 C CA . ARG A 1 69 ? -18.281 -5.812 24.478 1.00 95.12 69 ARG A CA 1
ATOM 516 C C . ARG A 1 69 ? -18.541 -4.754 25.540 1.00 95.12 69 ARG A C 1
ATOM 518 O O . ARG A 1 69 ? -18.884 -5.113 26.656 1.00 95.12 69 ARG A O 1
ATOM 525 N N . GLU A 1 70 ? -18.456 -3.476 25.185 1.00 95.06 70 GLU A N 1
ATOM 526 C CA . GLU A 1 70 ? -18.749 -2.384 26.119 1.00 95.06 70 GLU A CA 1
ATOM 527 C C . GLU A 1 70 ? -20.197 -2.416 26.618 1.00 95.06 70 GLU A C 1
ATOM 529 O O . GLU A 1 70 ? -20.445 -2.104 27.777 1.00 95.06 70 GLU A O 1
ATOM 534 N N . ALA A 1 71 ? -21.159 -2.790 25.769 1.00 93.69 71 ALA A N 1
ATOM 535 C CA . ALA A 1 71 ? -22.552 -2.952 26.181 1.00 93.69 71 ALA A CA 1
ATOM 536 C C . ALA A 1 71 ? -22.725 -4.107 27.178 1.00 93.69 71 ALA A C 1
ATOM 538 O O . ALA A 1 71 ? -23.419 -3.945 28.176 1.00 93.69 71 ALA A O 1
ATOM 539 N N . ARG A 1 72 ? -22.061 -5.244 26.935 1.00 93.25 72 ARG A N 1
ATOM 540 C CA . ARG A 1 72 ? -22.060 -6.394 27.850 1.00 93.25 72 ARG A CA 1
ATOM 541 C C . ARG A 1 72 ? -21.378 -6.071 29.177 1.00 93.25 72 ARG A C 1
ATOM 543 O O . ARG A 1 72 ? -21.866 -6.466 30.220 1.00 93.25 72 ARG A O 1
ATOM 550 N N . ASP A 1 73 ? -20.251 -5.372 29.148 1.00 92.31 73 ASP A N 1
ATOM 551 C CA . ASP A 1 73 ? -19.484 -5.078 30.363 1.00 92.31 73 ASP A CA 1
ATOM 552 C C . ASP A 1 73 ? -20.164 -3.993 31.234 1.00 92.31 73 ASP A C 1
ATOM 554 O O . ASP A 1 73 ? -19.750 -3.761 32.367 1.00 92.31 73 ASP A O 1
ATOM 558 N N . LYS A 1 74 ? -21.211 -3.329 30.717 1.00 84.06 74 LYS A N 1
ATOM 559 C CA . LYS A 1 74 ? -22.059 -2.366 31.444 1.00 84.06 74 LYS A CA 1
ATOM 560 C C . LYS A 1 74 ? -23.277 -2.998 32.136 1.00 84.06 74 LYS A C 1
ATOM 562 O O . LYS A 1 74 ? -23.936 -2.290 32.896 1.00 84.06 74 LYS A O 1
ATOM 567 N N . THR A 1 75 ? -23.595 -4.263 31.857 1.00 66.44 75 THR A N 1
ATOM 568 C CA . THR A 1 75 ? -24.669 -5.038 32.514 1.00 66.44 75 THR A CA 1
ATOM 569 C C . THR A 1 75 ? -24.098 -5.973 33.560 1.00 66.44 75 THR A C 1
ATOM 571 O O . THR A 1 75 ? -24.685 -6.038 34.659 1.00 66.44 75 THR A O 1
#

Solvent-accessible surface area (backbone atoms only — not comparable to full-atom values): 4937 Å² total; per-residue (Å²): 132,88,81,52,73,66,70,72,48,76,81,59,78,77,83,90,62,69,81,88,52,78,79,79,79,83,75,70,87,78,62,79,80,89,63,81,87,46,73,64,54,55,51,51,54,51,54,52,50,56,54,46,55,55,49,52,55,48,48,54,52,48,51,54,52,49,53,52,49,55,56,58,77,72,109

Foldseek 3Di:
DDCDPVNVCVPPPDPPDPPPDDPDPPDPPPPDPPDPQDPVNVVVVVVVVVVVVVVVVVVVVVVVVVVVVVVVVVD

Radius of gyration: 33.72 Å; Cα contacts (8 Å, |Δi|>4): 3; chains: 1; bounding box: 96×16×64 Å

pLDDT: mean 82.62, std 13.21, range [56.25, 97.31]

Secondary structure (DSSP, 8-state):
----HHHHHTTSPP--SSTTPPPP----TT----SPPPHHHHHHHHHHHHHHHHHHHHHHHHHHHHHHHHHHHT-

Sequence (75 aa):
MKRSLDDLLKGIPAQTGNGGKPPQPKGTSGEKRTGPETQLDRITAGAKRVLQEEADERAEKLERLKAAREARDKT

Mean predicted aligned error: 15.7 Å